Protein AF-A0A0H3GTV7-F1 (afdb_monomer_lite)

pLDDT: mean 90.33, std 9.39, range [59.0, 97.94]

InterPro domains:
  IPR036998 Porin, LamB-type superfamily [G3DSA:2.40.170.10] (2-103)

Structure (mmCIF, N/CA/C/O backbone):
data_AF-A0A0H3GTV7-F1
#
_entry.id   AF-A0A0H3GTV7-F1
#
loop_
_atom_site.group_PDB
_atom_site.id
_atom_site.type_symbol
_atom_site.label_atom_id
_atom_site.label_alt_id
_atom_site.label_comp_id
_atom_site.label_asym_id
_atom_site.label_entity_id
_atom_site.label_seq_id
_atom_site.pdbx_PDB_ins_code
_atom_site.Cartn_x
_atom_site.Cartn_y
_atom_site.Cartn_z
_atom_site.occupancy
_atom_site.B_iso_or_equiv
_atom_site.auth_seq_id
_atom_site.auth_comp_id
_atom_site.auth_asym_id
_atom_site.auth_atom_id
_atom_site.pdbx_PDB_model_num
ATOM 1 N N . MET A 1 1 ? 5.515 -6.996 -18.680 1.00 59.00 1 MET A N 1
ATOM 2 C CA . MET A 1 1 ? 6.556 -6.500 -17.758 1.00 59.00 1 MET A CA 1
ATOM 3 C C . MET A 1 1 ? 7.890 -6.935 -18.306 1.00 59.00 1 MET A C 1
ATOM 5 O O . MET A 1 1 ? 8.077 -8.126 -18.527 1.00 59.00 1 MET A O 1
ATOM 9 N N . THR A 1 2 ? 8.763 -5.979 -18.589 1.00 68.88 2 THR A N 1
ATOM 10 C CA . THR A 1 2 ? 10.143 -6.263 -18.977 1.00 68.88 2 THR A CA 1
ATOM 11 C C . THR A 1 2 ? 10.938 -6.361 -17.684 1.00 68.88 2 THR A C 1
ATOM 13 O O . THR A 1 2 ? 10.946 -5.407 -16.914 1.00 68.88 2 THR A O 1
ATOM 16 N N . TYR A 1 3 ? 11.519 -7.524 -17.408 1.00 87.75 3 TYR A N 1
ATOM 17 C CA . TYR A 1 3 ? 12.469 -7.694 -16.312 1.00 87.75 3 TYR A CA 1
ATOM 18 C C . TYR A 1 3 ? 13.874 -7.502 -16.874 1.00 87.75 3 TYR A C 1
ATOM 20 O O . TYR A 1 3 ? 14.161 -7.975 -17.976 1.00 87.75 3 TYR A O 1
ATOM 28 N N . GLY A 1 4 ? 14.724 -6.785 -16.146 1.00 91.06 4 GLY A N 1
ATOM 29 C CA . GLY A 1 4 ? 16.134 -6.630 -16.491 1.00 91.06 4 GLY A CA 1
ATOM 30 C C . GLY A 1 4 ? 17.045 -7.395 -15.531 1.00 91.06 4 GLY A C 1
ATOM 31 O O . GLY A 1 4 ? 16.589 -8.228 -14.749 1.00 91.06 4 GLY A O 1
ATOM 32 N N . SER A 1 5 ? 18.345 -7.123 -15.611 1.00 93.81 5 SER A N 1
ATOM 33 C CA . SER A 1 5 ? 19.385 -7.790 -14.816 1.00 93.81 5 SER A CA 1
ATOM 34 C C . SER A 1 5 ? 20.138 -6.854 -13.867 1.00 93.81 5 SER A C 1
ATOM 36 O O . SER A 1 5 ? 21.081 -7.293 -13.212 1.00 93.81 5 SER A O 1
ATOM 38 N N . ALA A 1 6 ? 19.777 -5.570 -13.814 1.00 94.56 6 ALA A N 1
ATOM 39 C CA . ALA A 1 6 ? 20.378 -4.623 -12.885 1.00 94.56 6 ALA A CA 1
ATOM 40 C C . ALA A 1 6 ? 19.880 -4.874 -11.454 1.00 94.56 6 ALA A C 1
ATOM 42 O O . ALA A 1 6 ? 18.791 -5.405 -11.236 1.00 94.56 6 ALA A O 1
ATOM 43 N N . ASN A 1 7 ? 20.668 -4.458 -10.464 1.00 96.44 7 ASN A N 1
ATOM 44 C CA . ASN A 1 7 ? 20.237 -4.515 -9.071 1.00 96.44 7 ASN A CA 1
ATOM 45 C C . ASN A 1 7 ? 19.183 -3.432 -8.809 1.00 96.44 7 ASN A C 1
ATOM 47 O O . ASN A 1 7 ? 19.465 -2.242 -8.982 1.00 96.44 7 ASN A O 1
ATOM 51 N N . GLU A 1 8 ? 17.998 -3.851 -8.359 1.00 95.56 8 GLU A N 1
ATOM 52 C CA . GLU A 1 8 ? 16.983 -2.952 -7.809 1.00 95.56 8 GLU A CA 1
ATOM 53 C C . GLU A 1 8 ? 17.402 -2.536 -6.396 1.00 95.56 8 GLU A C 1
ATOM 55 O O . GLU A 1 8 ? 17.721 -3.375 -5.551 1.00 95.56 8 GLU A O 1
ATOM 60 N N . THR A 1 9 ? 17.397 -1.235 -6.129 1.00 96.88 9 THR A N 1
ATOM 61 C CA . THR A 1 9 ? 17.583 -0.700 -4.774 1.00 96.88 9 THR A CA 1
ATOM 62 C C . THR A 1 9 ? 16.520 0.348 -4.504 1.00 96.88 9 THR A C 1
ATOM 64 O O . THR A 1 9 ? 15.987 0.950 -5.430 1.00 96.88 9 THR A O 1
ATOM 67 N N . GLY A 1 10 ? 16.171 0.567 -3.243 1.00 95.00 10 GLY A N 1
ATOM 68 C CA . GLY A 1 10 ? 15.142 1.537 -2.913 1.00 95.00 10 GLY A CA 1
ATOM 69 C C . GLY A 1 10 ? 15.069 1.830 -1.429 1.00 95.00 10 GLY A C 1
ATOM 70 O O . GLY A 1 10 ? 15.560 1.069 -0.595 1.00 95.00 10 GLY A O 1
ATOM 71 N N . ILE A 1 11 ? 14.440 2.954 -1.117 1.00 96.62 11 ILE A N 1
ATOM 72 C CA . ILE A 1 11 ? 14.110 3.367 0.241 1.00 96.62 11 ILE A CA 1
ATOM 73 C C . ILE A 1 11 ? 12.602 3.550 0.284 1.00 96.62 11 ILE A C 1
ATOM 75 O O . ILE A 1 11 ? 12.023 4.219 -0.572 1.00 96.62 11 ILE A O 1
ATOM 79 N N . PHE A 1 12 ? 11.964 2.973 1.295 1.00 95.25 12 PHE A N 1
ATOM 80 C CA . PHE A 1 12 ? 10.566 3.235 1.593 1.00 95.25 12 PHE A CA 1
ATOM 81 C C . PHE A 1 12 ? 10.459 3.881 2.968 1.00 95.25 12 PHE A C 1
ATOM 83 O O . PHE A 1 12 ? 11.205 3.560 3.893 1.00 95.25 12 PHE A O 1
ATOM 90 N N . THR A 1 13 ? 9.520 4.804 3.095 1.00 97.75 13 THR A N 1
ATOM 91 C CA . THR A 1 13 ? 9.142 5.406 4.365 1.00 97.75 13 THR A CA 1
ATOM 92 C C . THR A 1 13 ? 7.633 5.526 4.420 1.00 97.75 13 THR A C 1
ATOM 94 O O . THR A 1 13 ? 6.969 5.717 3.398 1.00 97.75 13 THR A O 1
ATOM 97 N N . GLY A 1 14 ? 7.074 5.389 5.613 1.00 96.38 14 GLY A N 1
ATOM 98 C CA . GLY A 1 14 ? 5.643 5.492 5.797 1.00 96.38 14 GLY A CA 1
ATOM 99 C C . GLY A 1 14 ? 5.264 5.799 7.230 1.00 96.38 14 GLY A C 1
ATOM 100 O O . GLY A 1 14 ? 5.987 5.474 8.171 1.00 96.38 14 GLY A O 1
ATOM 101 N N . VAL A 1 15 ? 4.107 6.432 7.375 1.00 96.62 15 VAL A N 1
ATOM 102 C CA . VAL A 1 15 ? 3.499 6.766 8.657 1.00 96.62 15 VAL A CA 1
ATOM 103 C C . VAL A 1 15 ? 2.075 6.243 8.651 1.00 96.62 15 VAL A C 1
ATOM 105 O O . VAL A 1 15 ? 1.315 6.497 7.719 1.00 96.62 15 VAL A O 1
ATOM 108 N N . ASN A 1 16 ? 1.728 5.531 9.718 1.00 93.38 16 ASN A N 1
ATOM 109 C CA . ASN A 1 16 ? 0.382 5.055 9.981 1.00 93.38 16 ASN A CA 1
ATOM 110 C C . ASN A 1 16 ? -0.115 5.660 11.291 1.00 93.38 16 ASN A C 1
ATOM 112 O O . ASN A 1 16 ? 0.577 5.602 12.307 1.00 93.38 16 ASN A O 1
ATOM 116 N N . VAL A 1 17 ? -1.318 6.228 11.270 1.00 92.25 17 VAL A N 1
ATOM 117 C CA . VAL A 1 17 ? -1.962 6.835 12.436 1.00 92.25 17 VAL A CA 1
ATOM 118 C C . VAL A 1 17 ? -3.329 6.200 12.632 1.00 92.25 17 VAL A C 1
ATOM 120 O O . VAL A 1 17 ? -4.167 6.216 11.731 1.00 92.25 17 VAL A O 1
ATOM 123 N N . LYS A 1 18 ? -3.565 5.676 13.837 1.00 90.12 18 LYS A N 1
ATOM 124 C CA . LYS A 1 18 ? -4.889 5.267 14.307 1.00 90.12 18 LYS A CA 1
ATOM 125 C C . LYS A 1 18 ? -5.410 6.316 15.281 1.00 90.12 18 LYS A C 1
ATOM 127 O O . LYS A 1 18 ? -4.814 6.536 16.332 1.00 90.12 18 LYS A O 1
ATOM 132 N N . GLN A 1 19 ? -6.545 6.918 14.958 1.00 89.88 19 GLN A N 1
ATOM 133 C CA . GLN A 1 19 ? -7.260 7.830 15.841 1.00 89.88 19 GLN A CA 1
ATOM 134 C C . GLN A 1 19 ? -8.538 7.156 16.335 1.00 89.88 19 GLN A C 1
ATOM 136 O O . GLN A 1 19 ? -9.472 6.962 15.563 1.00 89.88 19 GLN A O 1
ATOM 141 N N . ASN A 1 20 ? -8.600 6.807 17.619 1.00 88.50 20 ASN A N 1
ATOM 142 C CA . ASN A 1 20 ? -9.826 6.279 18.221 1.00 88.50 20 ASN A CA 1
ATOM 143 C C . ASN A 1 20 ? -10.872 7.400 18.340 1.00 88.50 20 ASN A C 1
ATOM 145 O O . ASN A 1 20 ? -10.575 8.469 18.870 1.00 88.50 20 ASN A O 1
ATOM 149 N N . ILE A 1 21 ? -12.082 7.149 17.843 1.00 87.38 21 ILE A N 1
ATOM 150 C CA . ILE A 1 21 ? -13.211 8.090 17.868 1.00 87.38 21 ILE A CA 1
ATOM 151 C C . ILE A 1 21 ? -14.148 7.753 19.029 1.00 87.38 21 ILE A C 1
ATOM 153 O O . ILE A 1 21 ? -14.594 8.642 19.751 1.00 87.38 21 ILE A O 1
ATOM 157 N N . HIS A 1 22 ? -14.461 6.467 19.201 1.00 77.81 22 HIS A N 1
ATOM 158 C CA . HIS A 1 22 ? -15.380 5.995 20.229 1.00 77.81 22 HIS A CA 1
ATOM 159 C C . HIS A 1 22 ? -14.951 4.619 20.730 1.00 77.81 22 HIS A C 1
ATOM 161 O O . HIS A 1 22 ? -15.018 3.642 19.980 1.00 77.81 22 HIS A O 1
ATOM 167 N N . HIS A 1 23 ? -14.514 4.565 21.992 1.00 74.50 23 HIS A N 1
ATOM 168 C CA . HIS A 1 23 ? -13.873 3.383 22.576 1.00 74.50 23 HIS A CA 1
ATOM 169 C C . HIS A 1 23 ? -12.726 2.875 21.673 1.00 74.50 23 HIS A C 1
ATOM 171 O O . HIS A 1 23 ? -12.230 3.627 20.825 1.00 74.50 23 HIS A O 1
ATOM 177 N N . GLN A 1 24 ? -12.216 1.658 21.858 1.00 71.62 24 GLN A N 1
ATOM 178 C CA . GLN A 1 24 ? -11.210 1.120 20.932 1.00 71.62 24 GLN A CA 1
ATOM 179 C C . GLN A 1 24 ? -11.846 0.528 19.666 1.00 71.62 24 GLN A C 1
ATOM 181 O O . GLN A 1 24 ? -11.112 0.176 18.737 1.00 71.62 24 GLN A O 1
ATOM 186 N N . ASN A 1 25 ? -13.185 0.479 19.597 1.00 85.56 25 ASN A N 1
ATOM 187 C CA . ASN A 1 25 ? -13.922 -0.109 18.485 1.00 85.56 25 ASN A CA 1
ATOM 188 C C . ASN A 1 25 ? -13.953 0.740 17.231 1.00 85.56 25 ASN A C 1
ATOM 190 O O . ASN A 1 25 ? -13.804 0.189 16.154 1.00 85.56 25 ASN A O 1
ATOM 194 N N . LEU A 1 26 ? -14.215 2.043 17.331 1.00 89.50 26 LEU A N 1
ATOM 195 C CA . LEU A 1 26 ? -14.337 2.897 16.153 1.00 89.50 26 LEU A CA 1
ATOM 196 C C . LEU A 1 26 ? -13.129 3.814 16.064 1.00 89.50 26 LEU A C 1
ATOM 198 O O . LEU A 1 26 ? -12.845 4.580 16.987 1.00 89.50 26 LEU A O 1
ATOM 202 N N . SER A 1 27 ? -12.443 3.771 14.929 1.00 90.94 27 SER A N 1
ATOM 203 C CA . SER A 1 27 ? -11.260 4.585 14.680 1.00 90.94 27 SER A CA 1
ATOM 204 C C . SER A 1 27 ? -11.211 5.115 13.253 1.00 90.94 27 SER A C 1
ATOM 206 O O . SER A 1 27 ? -11.836 4.556 12.358 1.00 90.94 27 SER A O 1
ATOM 208 N N . MET A 1 28 ? -10.462 6.193 13.044 1.00 93.81 28 MET A N 1
ATOM 209 C CA . MET A 1 28 ? -9.967 6.582 11.729 1.00 93.81 28 MET A CA 1
ATOM 210 C C . MET A 1 28 ? -8.548 6.053 11.561 1.00 93.81 28 MET A C 1
ATOM 212 O O . MET A 1 28 ? -7.715 6.199 12.459 1.00 93.81 28 MET A O 1
ATOM 216 N N . LEU A 1 29 ? -8.278 5.458 10.405 1.00 92.50 29 LEU A N 1
ATOM 217 C CA . LEU A 1 29 ? -6.943 5.076 9.973 1.00 92.50 29 LEU A CA 1
ATOM 218 C C . LEU A 1 29 ? -6.464 6.072 8.924 1.00 92.50 29 LEU A C 1
ATOM 220 O O . LEU A 1 29 ? -7.216 6.414 8.010 1.00 92.50 29 LEU A O 1
ATOM 224 N N . TYR A 1 30 ? -5.213 6.497 9.052 1.00 95.44 30 TYR A N 1
ATOM 225 C CA . TYR A 1 30 ? -4.514 7.330 8.084 1.00 95.44 30 TYR A CA 1
ATOM 226 C C . TYR A 1 30 ? -3.170 6.687 7.766 1.00 95.44 30 TYR A C 1
ATOM 228 O O . TYR A 1 30 ? -2.436 6.310 8.677 1.00 95.44 30 TYR A O 1
ATOM 236 N N . GLU A 1 31 ? -2.841 6.595 6.487 1.00 95.94 31 GLU A N 1
ATOM 237 C CA . GLU A 1 31 ? -1.580 6.059 5.992 1.00 95.94 31 GLU A CA 1
ATOM 238 C C . GLU A 1 31 ? -0.995 7.027 4.968 1.00 95.94 31 GLU A C 1
ATOM 240 O O . GLU A 1 31 ? -1.690 7.495 4.066 1.00 95.94 31 GLU A O 1
ATOM 245 N N . VAL A 1 32 ? 0.298 7.301 5.088 1.00 97.00 32 VAL A N 1
ATOM 246 C CA . VAL A 1 32 ? 1.085 7.948 4.040 1.00 97.00 32 VAL A CA 1
ATOM 247 C C . VAL A 1 32 ? 2.323 7.104 3.810 1.00 97.00 32 VAL A C 1
ATOM 249 O O . VAL A 1 32 ? 3.014 6.756 4.763 1.00 97.00 32 VAL A O 1
ATOM 252 N N . MET A 1 33 ? 2.614 6.784 2.555 1.00 96.94 33 MET A N 1
ATOM 253 C CA . MET A 1 33 ? 3.819 6.071 2.151 1.00 96.94 33 MET A CA 1
ATOM 254 C C . MET A 1 33 ? 4.490 6.783 0.987 1.00 96.94 33 MET A C 1
ATOM 256 O O . MET A 1 33 ? 3.822 7.285 0.085 1.00 96.94 33 MET A O 1
ATOM 260 N N . VAL A 1 34 ? 5.817 6.779 1.000 1.00 97.25 34 VAL A N 1
ATOM 261 C CA . VAL A 1 34 ? 6.663 7.220 -0.106 1.00 97.25 34 VAL A CA 1
ATOM 262 C C . VAL A 1 34 ? 7.732 6.159 -0.322 1.00 97.25 34 VAL A C 1
ATOM 264 O O . VAL A 1 34 ? 8.357 5.682 0.625 1.00 97.25 34 VAL A O 1
ATOM 267 N N . ASN A 1 35 ? 7.938 5.782 -1.572 1.00 96.69 35 ASN A N 1
ATOM 268 C CA . ASN A 1 35 ? 8.990 4.883 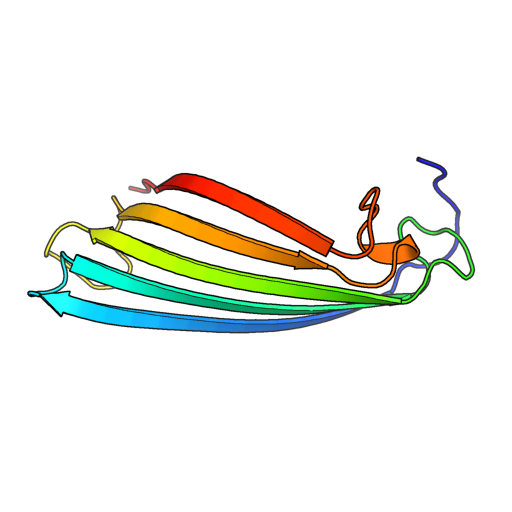-2.007 1.00 96.69 35 ASN A CA 1
ATOM 269 C C . ASN A 1 35 ? 9.820 5.630 -3.046 1.00 96.69 35 ASN A C 1
ATOM 271 O O . ASN A 1 35 ? 9.258 6.266 -3.930 1.00 96.69 35 ASN A O 1
ATOM 275 N N . ASN A 1 36 ? 11.138 5.519 -2.951 1.00 97.19 36 ASN A N 1
ATOM 276 C CA . ASN A 1 36 ? 12.037 5.781 -4.059 1.00 97.19 36 ASN A CA 1
ATOM 277 C C . ASN A 1 36 ? 12.670 4.452 -4.469 1.00 97.19 36 ASN A C 1
ATOM 279 O O . ASN A 1 36 ? 13.161 3.717 -3.609 1.00 97.19 36 ASN A O 1
ATOM 283 N N . THR A 1 37 ? 12.650 4.149 -5.762 1.00 97.44 37 THR A N 1
ATOM 284 C CA . THR A 1 37 ? 13.240 2.931 -6.314 1.00 97.44 37 THR A CA 1
ATOM 285 C C . THR A 1 37 ? 14.165 3.277 -7.472 1.00 97.44 37 THR A C 1
ATOM 287 O O . THR A 1 37 ? 13.837 4.118 -8.305 1.00 97.44 37 THR A O 1
ATOM 290 N N . ILE A 1 38 ? 15.303 2.594 -7.541 1.00 97.00 38 ILE A N 1
ATOM 291 C CA . ILE A 1 38 ? 16.282 2.638 -8.623 1.00 97.00 38 ILE A CA 1
ATOM 292 C C . ILE A 1 38 ? 16.286 1.282 -9.320 1.00 97.00 38 ILE A C 1
ATOM 294 O O . ILE A 1 38 ? 16.338 0.247 -8.655 1.00 97.00 38 ILE A O 1
ATOM 298 N N . ASN A 1 39 ? 16.280 1.298 -10.654 1.00 94.94 39 ASN A N 1
ATOM 299 C CA . ASN A 1 39 ? 16.263 0.109 -11.512 1.00 94.94 39 ASN A CA 1
ATOM 300 C C . ASN A 1 39 ? 15.120 -0.864 -11.184 1.00 94.94 39 ASN A C 1
ATOM 302 O O . ASN A 1 39 ? 15.339 -2.057 -10.956 1.00 94.94 39 ASN A O 1
ATOM 306 N N . LYS A 1 40 ? 13.891 -0.350 -11.134 1.00 93.94 40 LYS A N 1
ATOM 307 C CA . LYS A 1 40 ? 12.684 -1.121 -10.857 1.00 93.94 40 LYS A CA 1
ATOM 308 C C . LYS A 1 40 ? 12.595 -2.342 -11.772 1.00 93.94 40 LYS A C 1
ATOM 310 O O . LYS A 1 40 ? 12.774 -2.253 -12.985 1.00 93.94 40 LYS A O 1
ATOM 315 N N . ASN A 1 41 ? 12.300 -3.497 -11.182 1.00 92.94 41 ASN A N 1
ATOM 316 C CA . ASN A 1 41 ? 12.263 -4.807 -11.828 1.00 92.94 41 ASN A CA 1
ATOM 317 C C . ASN A 1 41 ? 13.579 -5.176 -12.547 1.00 92.94 41 ASN A C 1
ATOM 319 O O . ASN A 1 41 ? 13.571 -5.923 -13.528 1.00 92.94 41 ASN A O 1
ATOM 323 N N . GLY A 1 42 ? 14.705 -4.622 -12.090 1.00 93.50 42 GLY A N 1
ATOM 324 C CA . GLY A 1 42 ? 16.035 -4.811 -12.664 1.00 93.50 42 GLY A CA 1
ATOM 325 C C . GLY A 1 42 ? 16.260 -4.126 -14.014 1.00 93.50 42 GLY A C 1
ATOM 326 O O . GLY A 1 42 ? 17.282 -4.376 -14.655 1.00 93.50 42 GLY A O 1
ATOM 327 N N . VAL A 1 43 ? 15.332 -3.285 -14.479 1.00 94.25 43 VAL A N 1
ATOM 328 C CA . VAL A 1 43 ? 15.487 -2.530 -15.729 1.00 94.25 43 VAL A CA 1
ATOM 329 C C . VAL A 1 43 ? 16.348 -1.305 -15.461 1.00 94.25 43 VAL A C 1
ATOM 331 O O . VAL A 1 43 ? 15.963 -0.422 -14.697 1.00 94.25 43 VAL A O 1
ATOM 334 N N . GLU A 1 44 ? 17.518 -1.248 -16.089 1.00 93.88 44 GLU A N 1
ATOM 335 C CA . GLU A 1 44 ? 18.447 -0.134 -15.918 1.00 93.88 44 GLU A CA 1
ATOM 336 C C . GLU A 1 44 ? 17.793 1.196 -16.324 1.00 93.88 44 GLU A C 1
ATOM 338 O O . GLU A 1 44 ? 17.211 1.318 -17.401 1.00 93.88 44 GLU A O 1
ATOM 343 N N . GLY A 1 45 ? 17.841 2.181 -15.425 1.00 92.25 45 GLY A N 1
ATOM 344 C CA . GLY A 1 45 ? 17.238 3.499 -15.629 1.00 92.25 45 GLY A CA 1
ATOM 345 C C . GLY A 1 45 ? 15.754 3.607 -15.261 1.00 92.25 45 GLY A C 1
ATOM 346 O O . GLY A 1 45 ? 15.265 4.727 -15.145 1.00 92.25 45 GLY A O 1
ATOM 347 N N . ALA A 1 46 ? 15.046 2.504 -14.984 1.00 93.12 46 ALA A N 1
ATOM 348 C CA . ALA A 1 46 ? 13.655 2.541 -14.514 1.00 93.12 46 ALA A CA 1
ATOM 349 C C . ALA A 1 46 ? 13.586 2.964 -13.037 1.00 93.12 46 ALA A C 1
ATOM 351 O O . ALA A 1 46 ? 13.407 2.143 -12.143 1.00 93.12 46 ALA A O 1
ATOM 352 N N . SER A 1 47 ? 13.805 4.244 -12.761 1.00 95.75 47 SER A N 1
ATOM 353 C CA . SER A 1 47 ? 13.933 4.780 -11.404 1.00 95.75 47 SER A CA 1
ATOM 354 C C . SER A 1 47 ? 12.931 5.899 -11.167 1.00 95.75 47 SER A C 1
ATOM 356 O O . SER A 1 47 ? 12.537 6.574 -12.112 1.00 95.75 47 SER A O 1
ATOM 358 N N . GLY A 1 48 ? 12.545 6.122 -9.915 1.00 96.12 48 GLY A N 1
ATOM 359 C CA . GLY A 1 48 ? 11.590 7.170 -9.580 1.00 96.12 48 GLY A CA 1
ATOM 360 C C . GLY A 1 48 ? 11.025 7.061 -8.172 1.00 96.12 48 GLY A C 1
ATOM 361 O O . GLY A 1 48 ? 11.535 6.323 -7.324 1.00 96.12 48 GLY A O 1
ATOM 362 N N . VAL A 1 49 ? 9.961 7.814 -7.928 1.00 97.12 49 VAL A N 1
ATOM 363 C CA . VAL A 1 49 ? 9.263 7.931 -6.654 1.00 97.12 49 VAL A CA 1
ATOM 364 C C . VAL A 1 49 ? 7.799 7.551 -6.821 1.00 97.12 49 VAL A C 1
ATOM 366 O O . VAL A 1 49 ? 7.095 8.103 -7.659 1.00 97.12 49 VAL A O 1
ATOM 369 N N . GLY A 1 50 ? 7.322 6.643 -5.975 1.00 97.19 50 GLY A N 1
ATOM 370 C CA . GLY A 1 50 ? 5.902 6.358 -5.792 1.00 97.19 50 GLY A CA 1
ATOM 371 C C . GLY A 1 50 ? 5.419 6.875 -4.442 1.00 97.19 50 GLY A C 1
ATOM 372 O O . GLY A 1 50 ? 6.147 6.814 -3.451 1.00 97.19 50 GLY A O 1
ATOM 373 N N . TYR A 1 51 ? 4.182 7.345 -4.368 1.00 97.44 51 TYR A N 1
ATOM 374 C CA . TYR A 1 51 ? 3.555 7.748 -3.116 1.00 97.44 51 TYR A CA 1
ATOM 375 C C . TYR A 1 51 ? 2.126 7.224 -3.009 1.00 97.44 51 TYR A C 1
ATOM 377 O O . TYR A 1 51 ? 1.441 6.960 -3.998 1.00 97.44 51 TYR A O 1
ATOM 385 N N . LYS A 1 52 ? 1.671 7.071 -1.768 1.00 97.44 52 LYS A N 1
ATOM 386 C CA . LYS A 1 52 ? 0.316 6.652 -1.428 1.00 97.44 52 LYS A CA 1
ATOM 387 C C . LYS A 1 52 ? -0.156 7.419 -0.205 1.00 97.44 52 LYS A C 1
ATOM 389 O O . LYS A 1 52 ? 0.568 7.518 0.779 1.00 97.44 52 LYS A O 1
ATOM 394 N N . ILE A 1 53 ? -1.385 7.907 -0.258 1.00 97.50 53 ILE A N 1
ATOM 395 C CA . ILE A 1 53 ? -2.102 8.493 0.869 1.00 97.50 53 ILE A CA 1
ATOM 396 C C . ILE A 1 53 ? -3.416 7.735 0.988 1.00 97.50 53 ILE A C 1
ATOM 398 O O . ILE A 1 53 ? -4.136 7.593 0.003 1.00 97.50 53 ILE A O 1
ATOM 402 N N . ALA A 1 54 ? -3.737 7.232 2.170 1.00 97.38 54 ALA A N 1
ATOM 403 C CA . ALA A 1 54 ? -4.971 6.506 2.400 1.00 97.38 54 ALA A CA 1
ATOM 404 C C . ALA A 1 54 ? -5.614 6.920 3.717 1.00 97.38 54 ALA A C 1
ATOM 406 O O . ALA A 1 54 ? -4.930 7.194 4.702 1.00 97.38 54 ALA A O 1
ATOM 407 N N . ALA A 1 55 ? -6.940 6.970 3.729 1.00 97.56 55 ALA A N 1
ATOM 408 C CA . ALA A 1 55 ? -7.698 7.279 4.925 1.00 97.56 55 ALA A CA 1
ATOM 409 C C . ALA A 1 55 ? -9.041 6.559 4.934 1.00 97.56 55 ALA A C 1
ATOM 411 O O . ALA A 1 55 ? -9.667 6.356 3.889 1.00 97.56 55 ALA A O 1
ATOM 412 N N . GLY A 1 56 ? -9.520 6.224 6.126 1.00 96.00 56 GLY A N 1
ATOM 413 C CA . GLY A 1 56 ? -10.913 5.850 6.300 1.00 96.00 56 GLY A CA 1
ATOM 414 C C . GLY A 1 56 ? -11.231 5.206 7.644 1.00 96.00 56 GLY A C 1
ATOM 415 O O . GLY A 1 56 ? -10.338 5.007 8.473 1.00 96.00 56 GLY A O 1
ATOM 416 N N . PRO A 1 57 ? -12.522 4.945 7.895 1.00 94.94 57 PRO A N 1
ATOM 417 C CA . PRO A 1 57 ? -12.978 4.412 9.164 1.00 94.94 57 PRO A CA 1
ATOM 418 C C . PRO A 1 57 ? -12.605 2.938 9.319 1.00 94.94 57 PRO A C 1
ATOM 420 O O . PRO A 1 57 ? -12.569 2.175 8.349 1.00 94.94 57 PRO A O 1
ATOM 423 N N . ALA A 1 58 ? -12.398 2.526 10.564 1.00 92.12 58 ALA A N 1
ATOM 424 C CA . ALA A 1 58 ? -12.199 1.144 10.947 1.00 92.12 58 ALA A CA 1
ATOM 425 C C . A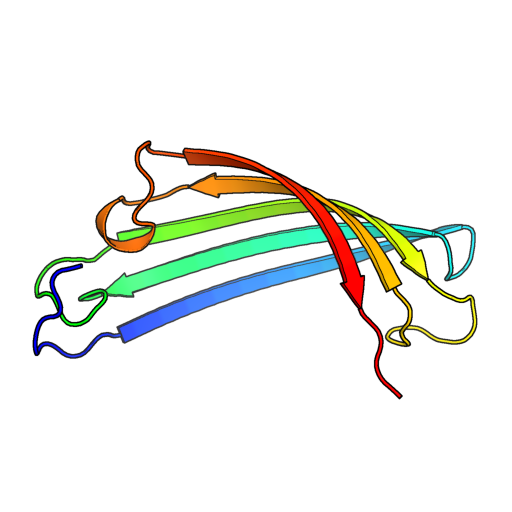LA A 1 58 ? -12.976 0.782 12.213 1.00 92.12 58 ALA A C 1
ATOM 427 O O . ALA A 1 58 ? -13.048 1.561 13.167 1.00 92.12 58 ALA A O 1
ATOM 428 N N . LEU A 1 59 ? -13.523 -0.429 12.196 1.00 90.56 59 LEU A N 1
ATOM 429 C CA . LEU A 1 59 ? -14.215 -1.096 13.282 1.00 90.56 59 LEU A CA 1
ATOM 430 C C . LEU A 1 59 ? -13.341 -2.232 13.822 1.00 90.56 59 LEU A C 1
ATOM 432 O O . LEU A 1 59 ? -12.862 -3.062 13.055 1.00 90.56 59 LEU A O 1
ATOM 436 N N . GLN A 1 60 ? -13.154 -2.279 15.133 1.00 86.56 60 GLN A N 1
ATOM 437 C CA . GLN A 1 60 ? -12.374 -3.274 15.865 1.00 86.56 60 GLN A CA 1
ATOM 438 C C . GLN A 1 60 ? -13.180 -3.756 17.084 1.00 86.56 60 GLN A C 1
ATOM 440 O O . GLN A 1 60 ? -14.111 -3.083 17.535 1.00 86.56 60 GLN A O 1
ATOM 445 N N . LEU A 1 61 ? -12.872 -4.934 17.624 1.00 78.19 61 LEU A N 1
ATOM 446 C CA . LEU A 1 61 ? -13.435 -5.347 18.916 1.00 78.19 61 LEU A CA 1
ATOM 447 C C . LEU A 1 61 ? -12.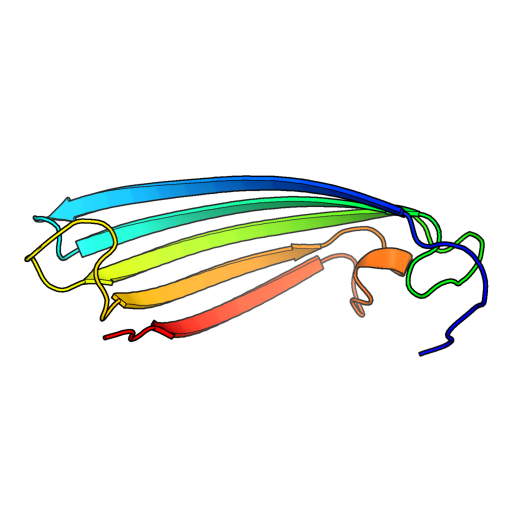766 -4.569 20.065 1.00 78.19 61 LEU A C 1
ATOM 449 O O . LEU A 1 61 ? -11.558 -4.347 20.034 1.00 78.19 61 LEU A O 1
ATOM 453 N N . ASP A 1 62 ? -13.540 -4.185 21.089 1.00 68.25 62 ASP A N 1
ATOM 454 C CA . ASP A 1 62 ? -13.130 -3.280 22.194 1.00 68.25 62 ASP A CA 1
ATOM 455 C C . ASP A 1 62 ? -12.179 -3.909 23.222 1.00 68.25 62 ASP A C 1
ATOM 457 O O . ASP A 1 62 ? -12.180 -3.549 24.395 1.00 68.25 62 ASP A O 1
ATOM 461 N N . VAL A 1 63 ? -11.452 -4.954 22.848 1.00 60.72 63 VAL A N 1
ATOM 462 C CA . VAL A 1 63 ? -10.727 -5.753 23.837 1.00 60.72 63 VAL A CA 1
ATOM 463 C C . VAL A 1 63 ? -9.302 -5.256 24.019 1.00 60.72 63 VAL A C 1
ATOM 465 O O . VAL A 1 63 ? -8.890 -5.091 25.163 1.00 60.72 63 VAL A O 1
ATOM 468 N N . LEU A 1 64 ? -8.557 -4.968 22.944 1.00 61.50 64 LEU A N 1
ATOM 469 C CA . LEU A 1 64 ? -7.160 -4.528 23.033 1.00 61.50 64 LEU A CA 1
ATOM 470 C C . LEU A 1 64 ? -6.693 -3.789 21.752 1.00 61.50 64 LEU A C 1
ATOM 472 O O . LEU A 1 64 ? -7.093 -4.161 20.643 1.00 61.50 64 LEU A O 1
ATOM 476 N N . PRO A 1 65 ? -5.781 -2.797 21.856 1.00 59.22 65 PRO A N 1
ATOM 477 C CA . PRO A 1 65 ? -5.134 -2.187 20.695 1.00 59.22 65 PRO A CA 1
ATOM 478 C C . PRO A 1 65 ? -4.347 -3.249 19.917 1.00 59.22 65 PRO A C 1
ATOM 480 O O . PRO A 1 65 ? -3.731 -4.118 20.526 1.00 59.22 65 PRO A O 1
ATOM 483 N N . TYR A 1 66 ? -4.321 -3.161 18.583 1.00 65.75 66 TYR A N 1
ATOM 484 C CA . TYR A 1 66 ? -3.634 -4.125 17.701 1.00 65.75 66 TYR A CA 1
ATOM 485 C C . TYR A 1 66 ? -4.207 -5.555 17.701 1.00 65.75 66 TYR A C 1
ATOM 487 O O . TYR A 1 66 ? -3.508 -6.487 17.313 1.00 65.75 66 TYR A O 1
ATOM 495 N N . VAL A 1 67 ? -5.466 -5.752 18.101 1.00 69.50 67 VAL A N 1
ATOM 496 C CA . VAL A 1 67 ? -6.100 -7.081 18.107 1.00 69.50 67 VAL A CA 1
ATOM 497 C C . VAL A 1 67 ? -7.175 -7.188 17.035 1.00 69.50 67 VAL A C 1
ATOM 499 O O . VAL A 1 67 ? -8.167 -6.465 17.052 1.00 69.50 67 VAL A O 1
ATOM 502 N N . ALA A 1 68 ? -6.973 -8.075 16.069 1.00 76.69 68 ALA A N 1
ATOM 503 C CA . ALA A 1 68 ? -7.996 -8.402 15.089 1.00 76.69 68 ALA A CA 1
ATOM 504 C C . ALA A 1 68 ? -9.201 -9.118 15.744 1.00 76.69 68 ALA A C 1
ATOM 506 O O . ALA A 1 68 ? -9.055 -9.686 16.825 1.00 76.69 68 ALA A O 1
ATOM 507 N N . PRO A 1 69 ? -10.395 -9.122 15.123 1.00 85.44 69 PRO A N 1
ATOM 508 C CA . PRO A 1 69 ? -10.719 -8.625 13.791 1.00 85.44 69 PRO A CA 1
ATOM 509 C C . PRO A 1 69 ? -10.757 -7.097 13.701 1.00 85.44 69 PRO A C 1
ATOM 511 O O . PRO A 1 69 ? -11.286 -6.420 14.585 1.00 85.44 69 PRO A O 1
ATOM 514 N N . ILE A 1 70 ? -10.232 -6.568 12.595 1.00 88.75 70 ILE A N 1
ATOM 515 C CA . ILE A 1 70 ? -10.426 -5.177 12.179 1.00 88.75 70 ILE A CA 1
ATOM 516 C C . ILE A 1 70 ? -11.072 -5.151 10.793 1.00 88.75 70 ILE A C 1
ATOM 518 O O . ILE A 1 70 ? -10.622 -5.822 9.865 1.00 88.75 70 ILE A O 1
ATOM 522 N N . LEU A 1 71 ? -12.148 -4.384 10.664 1.00 91.56 71 LEU A N 1
ATOM 523 C CA . LEU A 1 71 ? -12.830 -4.103 9.408 1.00 91.56 71 LEU A CA 1
ATOM 524 C C . LEU A 1 71 ? -12.605 -2.633 9.070 1.00 91.56 71 LEU A C 1
ATOM 526 O O . LEU A 1 71 ? -12.987 -1.775 9.856 1.00 91.56 71 LEU A O 1
ATOM 530 N N . SER A 1 72 ? -12.028 -2.320 7.916 1.00 92.88 72 SER A N 1
ATOM 531 C CA . SER A 1 72 ? -11.823 -0.944 7.467 1.00 92.88 72 SER A CA 1
ATOM 532 C C . SER A 1 72 ? -12.455 -0.683 6.108 1.00 92.88 72 SER A C 1
ATOM 534 O O . SER A 1 72 ? -12.536 -1.563 5.251 1.00 92.88 72 SER A O 1
ATOM 536 N N . LEU A 1 73 ? -12.887 0.559 5.913 1.00 96.50 73 LEU A N 1
ATOM 537 C CA . LEU A 1 73 ? -13.204 1.123 4.608 1.00 96.50 73 LEU A CA 1
ATOM 538 C C . LEU A 1 73 ? -12.157 2.195 4.326 1.00 96.50 73 LEU A C 1
ATOM 540 O O . LEU A 1 73 ? -11.831 2.976 5.216 1.00 96.50 73 LEU A O 1
ATOM 544 N N . THR A 1 74 ? -11.582 2.231 3.131 1.00 96.06 74 THR A N 1
ATOM 545 C CA . THR A 1 74 ? -10.442 3.109 2.854 1.00 96.06 74 THR A CA 1
ATOM 546 C C . THR A 1 74 ? -10.552 3.722 1.471 1.00 96.06 74 THR A C 1
ATOM 548 O O . THR A 1 74 ? -10.764 3.023 0.480 1.00 96.06 74 THR A O 1
ATOM 551 N N . VAL A 1 75 ? -10.363 5.038 1.415 1.00 97.94 75 VAL A N 1
ATOM 552 C CA . VAL A 1 75 ? -10.098 5.785 0.188 1.00 97.94 75 VAL A CA 1
ATOM 553 C C . VAL A 1 75 ? -8.592 5.980 0.097 1.00 97.94 75 VAL A C 1
ATOM 555 O O . VAL A 1 75 ? -7.955 6.396 1.060 1.00 97.94 75 VAL A O 1
ATOM 558 N N . THR A 1 76 ? -8.015 5.639 -1.045 1.00 97.56 76 THR A N 1
ATOM 559 C CA . THR A 1 76 ? -6.585 5.734 -1.325 1.00 97.56 76 THR A CA 1
ATOM 560 C C . THR A 1 76 ? -6.368 6.601 -2.552 1.00 97.56 76 THR A C 1
ATOM 562 O O . THR A 1 76 ? -7.024 6.394 -3.568 1.00 97.56 76 THR A O 1
ATOM 565 N N . TYR A 1 77 ? -5.411 7.513 -2.468 1.00 97.19 77 TYR A N 1
ATOM 566 C CA . TYR A 1 77 ? -4.800 8.193 -3.597 1.00 97.19 77 TYR A CA 1
ATOM 567 C C . TYR A 1 77 ? -3.373 7.673 -3.750 1.00 97.19 77 TYR A C 1
ATOM 569 O O . TYR A 1 77 ? -2.587 7.741 -2.802 1.00 97.19 77 TYR A O 1
ATOM 577 N N . ALA A 1 78 ? -3.044 7.112 -4.907 1.00 96.69 78 ALA A N 1
ATOM 578 C CA . ALA A 1 78 ? -1.708 6.611 -5.209 1.00 96.69 78 ALA A CA 1
ATOM 579 C C . ALA A 1 78 ? -1.213 7.233 -6.512 1.00 96.69 78 ALA A C 1
ATOM 581 O O . ALA A 1 78 ? -2.001 7.465 -7.421 1.00 96.69 78 ALA A O 1
ATOM 582 N N . GLY A 1 79 ? 0.081 7.512 -6.603 1.00 97.12 79 GLY A N 1
ATOM 583 C CA . GLY A 1 79 ? 0.664 8.144 -7.781 1.00 97.12 79 GLY A CA 1
ATOM 584 C C . GLY A 1 79 ? 2.181 8.162 -7.735 1.00 97.12 79 GLY A C 1
ATOM 585 O O . GLY A 1 79 ? 2.793 7.607 -6.819 1.00 97.12 79 GLY A O 1
ATOM 586 N N . GLY A 1 80 ? 2.782 8.793 -8.738 1.00 95.81 80 GLY A N 1
ATOM 587 C CA . GLY A 1 80 ? 4.232 8.929 -8.863 1.00 95.81 80 GLY A CA 1
ATOM 588 C C . GLY A 1 80 ? 4.762 8.458 -10.212 1.00 95.81 80 GLY A C 1
ATOM 589 O O . GLY A 1 80 ? 3.990 8.163 -11.123 1.00 95.81 80 GLY A O 1
ATOM 590 N N . ASP A 1 81 ? 6.085 8.376 -10.321 1.00 94.94 81 ASP A N 1
ATOM 591 C CA . ASP A 1 81 ? 6.781 8.097 -11.576 1.00 94.94 81 ASP A CA 1
ATOM 592 C C . ASP A 1 81 ? 6.351 6.747 -12.162 1.00 94.94 81 ASP A C 1
ATOM 594 O O . ASP A 1 81 ? 6.363 5.709 -11.485 1.00 94.94 81 ASP A O 1
ATOM 598 N N . LYS A 1 82 ? 5.964 6.760 -13.439 1.00 91.75 82 LYS A N 1
ATOM 599 C CA . LYS A 1 82 ? 5.373 5.615 -14.143 1.00 91.75 82 LYS A CA 1
ATOM 600 C C . LYS A 1 82 ? 6.295 4.399 -14.163 1.00 91.75 82 LYS A C 1
ATOM 602 O O . LYS A 1 82 ? 5.825 3.262 -14.121 1.00 91.75 82 LYS A O 1
ATOM 607 N N . GLU A 1 83 ? 7.600 4.637 -14.189 1.00 90.25 83 GLU A N 1
ATOM 608 C CA . GLU A 1 83 ? 8.662 3.636 -14.134 1.00 90.25 83 GLU A CA 1
ATOM 609 C C . GLU A 1 83 ? 8.574 2.780 -12.863 1.00 90.25 83 GLU A C 1
ATOM 611 O O . GLU A 1 83 ? 8.898 1.592 -12.891 1.00 90.25 83 GLU A O 1
ATOM 616 N N . VAL A 1 84 ? 8.110 3.369 -11.756 1.00 91.81 84 VAL A N 1
ATOM 617 C CA . VAL A 1 84 ? 8.015 2.716 -10.446 1.00 91.81 84 VAL A CA 1
ATOM 618 C C . VAL A 1 84 ? 6.592 2.271 -10.136 1.00 91.81 84 VAL A C 1
ATOM 620 O O . VAL A 1 84 ? 6.393 1.170 -9.619 1.00 91.81 84 VAL A O 1
ATOM 623 N N . THR A 1 85 ? 5.601 3.112 -10.431 1.00 92.12 85 THR A N 1
ATOM 624 C CA . THR A 1 85 ? 4.200 2.869 -10.061 1.00 92.12 85 THR A CA 1
ATOM 625 C C . THR A 1 85 ? 3.485 1.937 -11.034 1.00 92.12 85 THR A C 1
ATOM 627 O O . THR A 1 85 ? 2.545 1.248 -10.636 1.00 92.12 85 THR A O 1
ATOM 630 N N . LEU A 1 86 ? 3.937 1.888 -12.295 1.00 88.69 86 LEU A N 1
ATOM 631 C CA . LEU A 1 86 ? 3.302 1.165 -13.402 1.00 88.69 86 LEU A CA 1
ATOM 632 C C . LEU A 1 86 ? 1.829 1.548 -13.620 1.00 88.69 86 LEU A C 1
ATOM 634 O O . LEU A 1 86 ? 1.066 0.781 -14.214 1.00 88.69 86 LEU A O 1
ATOM 638 N N . LEU A 1 87 ? 1.428 2.728 -13.146 1.00 91.25 87 LEU A N 1
ATOM 639 C CA . LEU A 1 87 ? 0.085 3.240 -13.349 1.00 91.25 87 LEU A CA 1
ATOM 640 C C . LEU A 1 87 ? -0.110 3.678 -14.809 1.00 91.25 87 LEU A C 1
ATOM 642 O O . LEU A 1 87 ? 0.839 4.110 -15.475 1.00 91.25 87 LEU A O 1
ATOM 646 N N . PRO A 1 88 ? -1.333 3.537 -15.350 1.00 87.25 88 PRO A N 1
ATOM 647 C CA . PRO A 1 88 ? -1.642 4.022 -16.691 1.00 87.25 88 PRO A CA 1
ATOM 648 C C . PRO A 1 88 ? -1.595 5.556 -16.773 1.00 87.25 88 PRO A C 1
ATOM 650 O O . PRO A 1 88 ? -1.233 6.088 -17.823 1.00 87.25 88 PRO A O 1
ATOM 653 N N . GLU A 1 89 ? -1.909 6.230 -15.665 1.00 91.06 89 GLU A N 1
ATOM 654 C CA . GLU A 1 89 ? -1.911 7.683 -15.471 1.00 91.06 89 GLU A CA 1
ATOM 655 C C . GLU A 1 89 ? -0.968 8.069 -14.319 1.00 91.06 89 GLU A C 1
ATOM 657 O O . GLU A 1 89 ? -0.513 7.204 -13.572 1.00 91.06 89 GLU A O 1
ATOM 662 N N . ASP A 1 90 ? -0.700 9.365 -14.141 1.00 91.75 90 ASP A N 1
ATOM 663 C CA . ASP A 1 90 ? 0.216 9.878 -13.105 1.00 91.75 90 ASP A CA 1
ATOM 664 C C . ASP A 1 90 ? -0.251 9.564 -11.670 1.00 91.75 90 ASP A C 1
ATOM 666 O O . ASP A 1 90 ? 0.537 9.550 -10.718 1.00 91.75 90 ASP A O 1
ATOM 670 N N . SER A 1 91 ? -1.556 9.340 -11.501 1.00 95.88 91 SER A N 1
ATOM 671 C CA . SER A 1 91 ? -2.178 9.019 -10.222 1.00 95.88 91 SER A CA 1
ATOM 672 C C . SER A 1 91 ? -3.525 8.326 -10.407 1.00 95.88 91 SER A C 1
ATOM 674 O O . SER A 1 91 ? -4.125 8.380 -11.476 1.00 95.88 91 SER A O 1
ATOM 676 N N . GLU A 1 92 ? -4.020 7.692 -9.351 1.00 96.50 92 GLU A N 1
ATOM 677 C CA . GLU A 1 92 ? -5.331 7.058 -9.319 1.00 96.50 92 GLU A CA 1
ATOM 678 C C . GLU A 1 92 ? -5.968 7.157 -7.926 1.00 96.50 92 GLU A C 1
ATOM 680 O O . GLU A 1 92 ? -5.290 7.209 -6.892 1.00 96.50 92 GLU A O 1
ATOM 685 N N . TRP A 1 93 ? -7.299 7.108 -7.904 1.0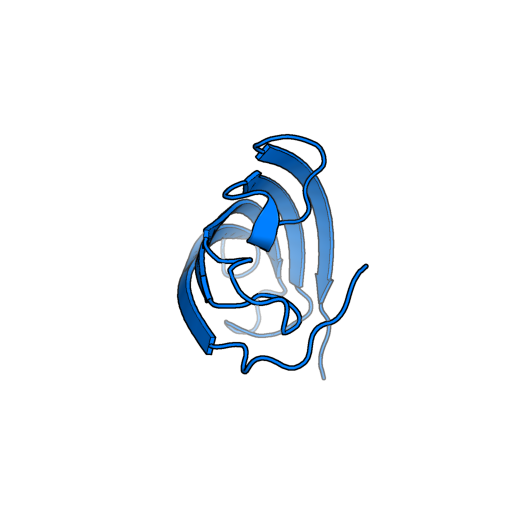0 97.12 93 TRP A N 1
ATOM 686 C CA . TRP A 1 93 ? -8.084 6.941 -6.686 1.00 97.12 93 TRP A CA 1
ATOM 687 C C . TRP A 1 93 ? -8.621 5.518 -6.596 1.00 97.12 93 TRP A C 1
ATOM 689 O O . TRP A 1 93 ? -9.133 4.966 -7.569 1.00 97.12 93 T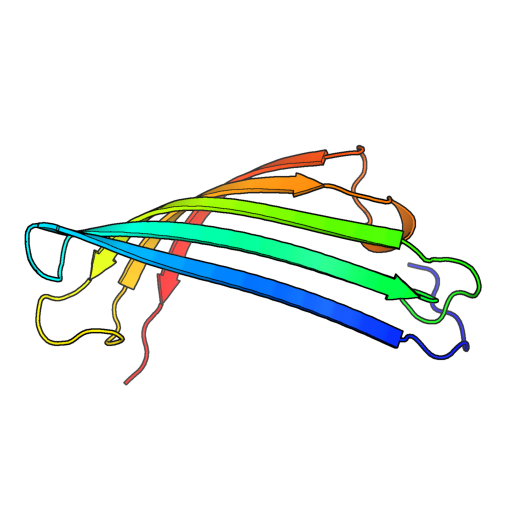RP A O 1
ATOM 699 N N . ARG A 1 94 ? -8.559 4.932 -5.402 1.00 96.06 94 ARG A N 1
ATOM 700 C CA . ARG A 1 94 ? -9.111 3.610 -5.105 1.00 96.06 94 ARG A CA 1
ATOM 701 C C . ARG A 1 94 ? -9.974 3.669 -3.858 1.00 96.06 94 ARG A C 1
ATOM 703 O O . ARG A 1 94 ? -9.612 4.306 -2.874 1.00 96.06 94 ARG A O 1
ATOM 710 N N . VAL A 1 95 ? -11.095 2.962 -3.888 1.00 96.56 95 VAL A N 1
ATOM 711 C CA . VAL A 1 95 ? -11.955 2.750 -2.721 1.00 96.56 95 VAL A CA 1
ATOM 712 C C . VAL A 1 95 ? -12.049 1.255 -2.484 1.00 96.56 95 VAL A C 1
ATOM 714 O O . VAL A 1 95 ? -12.278 0.491 -3.420 1.00 96.56 95 VAL A O 1
ATOM 717 N N . GLY A 1 96 ? -11.851 0.832 -1.243 1.00 95.44 96 GLY A N 1
ATOM 718 C CA . GLY A 1 96 ? -11.896 -0.576 -0.884 1.00 95.44 96 GLY A CA 1
ATOM 719 C C . GLY A 1 96 ? -12.336 -0.790 0.552 1.00 95.44 96 GLY A C 1
ATOM 720 O O . GLY A 1 96 ? -12.313 0.124 1.375 1.00 95.44 96 GLY A O 1
ATOM 721 N N . TYR A 1 97 ? -12.726 -2.023 0.841 1.00 94.75 97 TYR A N 1
ATOM 722 C CA . TYR A 1 97 ? -12.928 -2.510 2.195 1.00 94.75 97 TYR A CA 1
ATOM 723 C C . TYR A 1 97 ? -11.912 -3.619 2.473 1.00 94.75 97 TYR A C 1
ATOM 725 O O . TYR A 1 97 ? -11.520 -4.352 1.562 1.00 94.75 97 TYR A O 1
ATOM 733 N N . ARG A 1 98 ? -11.474 -3.743 3.724 1.00 91.50 98 ARG A N 1
ATOM 734 C CA . ARG A 1 98 ? -10.552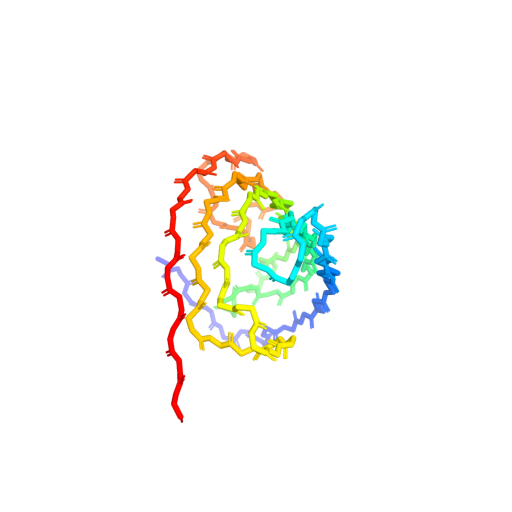 -4.791 4.169 1.00 91.50 98 ARG A CA 1
ATOM 735 C C . ARG A 1 98 ? -11.031 -5.354 5.494 1.00 91.50 98 ARG A C 1
ATOM 737 O O . ARG A 1 98 ? -11.358 -4.597 6.399 1.00 91.50 98 ARG A O 1
ATOM 744 N N . MET A 1 99 ? -11.031 -6.676 5.612 1.00 91.75 99 MET A N 1
ATOM 745 C CA . MET A 1 99 ? -11.162 -7.363 6.892 1.00 91.75 99 MET A CA 1
ATOM 746 C C . MET A 1 99 ? -9.860 -8.107 7.161 1.00 91.75 99 MET A C 1
ATOM 748 O O . MET A 1 99 ? -9.437 -8.911 6.332 1.00 91.75 99 MET A O 1
ATOM 752 N N . GLU A 1 100 ? -9.231 -7.845 8.300 1.00 87.62 100 GLU A N 1
ATOM 753 C CA . GLU A 1 100 ? -8.084 -8.620 8.767 1.00 87.62 100 GLU A CA 1
ATOM 754 C C . GLU A 1 100 ? -8.427 -9.356 10.051 1.00 87.62 100 GLU A C 1
ATOM 756 O O . GLU A 1 100 ? -9.026 -8.786 10.964 1.00 87.62 100 GLU A O 1
ATOM 761 N N . VAL A 1 101 ? -8.034 -10.628 10.095 1.00 87.12 101 VAL A N 1
ATOM 762 C CA . VAL A 1 101 ? -8.250 -11.556 11.205 1.00 87.12 101 VAL A CA 1
ATOM 763 C C . VAL A 1 101 ? -6.962 -12.343 11.428 1.00 87.12 101 VAL A C 1
ATOM 765 O O . VAL A 1 101 ? -6.413 -12.900 10.481 1.00 87.12 101 VAL A O 1
ATOM 768 N N . TRP A 1 102 ? -6.496 -12.401 12.671 1.00 82.12 102 TRP A N 1
ATOM 769 C CA . TRP A 1 102 ? -5.424 -13.285 13.127 1.00 82.12 102 TRP A CA 1
ATOM 770 C C . TRP A 1 102 ? -5.778 -13.808 14.523 1.00 82.12 102 TRP A C 1
ATOM 772 O O . TRP A 1 102 ? -6.542 -13.156 15.239 1.00 82.12 102 TRP A O 1
ATOM 782 N N . PHE A 1 103 ? -5.278 -14.998 14.864 1.00 75.06 103 PHE A N 1
ATOM 783 C CA . PHE A 1 103 ? -5.595 -15.740 16.088 1.00 75.06 103 PHE A CA 1
ATOM 784 C C . PHE A 1 103 ? -4.327 -16.166 16.826 1.00 75.06 103 PHE A C 1
ATOM 786 O O . PHE A 1 103 ? -3.314 -16.439 16.142 1.00 75.06 103 PHE A O 1
#

Sequence (103 aa):
MTYGSANETGIFTGVNVKQNIHHQNLSMLYEVMVNNTINKNGVEGASGVGYKIAAGPALQLDVLPYVAPILSLTVTYAGGDKEVTLLPEDSEWRVGYRMEVWF

Secondary structure (DSSP, 8-state):
----SSPPEEEEEEEEEEEEEETTTEEEEEEEEEEEEESGGG-TT--EEEEEEEEEEEEE-TT-TT-S-EEEEEEEEEEE-HHHH--SSSEEEEEEEEEE---

Foldseek 3Di:
DDAAQADKDKDKDKDWDWADDDALFKTKIWMKMKMWMACVNVNHPLTWMKIKIKIWMKGADNPDPPADFIKTWMKMKIAIDCSHPVDPDRIDIDIDIDTDHDD

Organism: Klebsiella pneumoniae subsp. pneumoniae (strain HS11286) (NCBI:txid1125630)

Radius of gyration: 17.06 Å; chains: 1; bounding box: 36×26×43 Å